Protein AF-A0AAU7JM89-F1 (afdb_monomer_lite)

Sequence (81 aa):
MTPRRRSFSQADSDALLRAVQECRRAAV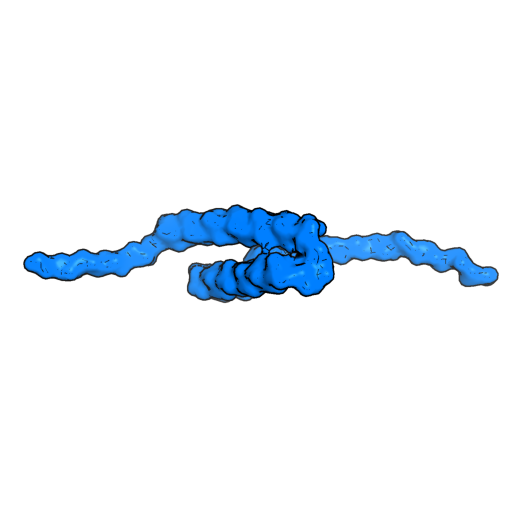QALTQAPIHSEGARAVRDLIAVLDDLVEALTGEAGLFWAKPHSTPVGGGRSAS

Secondary structure (DSSP, 8-state):
---------HHHHHHHHHHHHHHHHHHHHHHHHSPTT-HHHHHHHHHHHHHHHHHHHHHS-TTTT----------------

pLDDT: mean 78.77, std 17.47, range [40.69, 95.38]

Foldseek 3Di:
DPPDDDDCDPVNLVVVLVVLVVLLVVLVVQLVVDDPPDPSNVVSVVSNVVSQVVNCVSPVDRCPVPPDPPPDPPPDDDDDD

Organism: NCBI:txid3149229

Structure (mmCIF, N/CA/C/O backbone):
data_AF-A0AAU7JM89-F1
#
_entry.id   AF-A0AAU7JM89-F1
#
loop_
_atom_site.group_PDB
_atom_site.id
_atom_site.type_symbol
_atom_site.label_atom_id
_atom_site.label_alt_id
_atom_site.label_comp_id
_atom_site.label_asym_id
_atom_site.label_entity_id
_atom_site.label_seq_id
_atom_site.pdbx_PDB_ins_code
_atom_site.Cartn_x
_atom_site.Cartn_y
_atom_site.Cartn_z
_atom_site.occupancy
_atom_site.B_iso_or_equiv
_atom_site.auth_seq_id
_atom_site.auth_comp_id
_atom_site.auth_asym_id
_atom_site.auth_atom_id
_atom_site.pdbx_PDB_model_num
ATOM 1 N N . MET A 1 1 ? -26.203 -18.378 18.798 1.00 59.06 1 MET A N 1
ATOM 2 C CA . MET A 1 1 ? -24.881 -17.843 18.410 1.00 59.06 1 MET A CA 1
ATOM 3 C C . MET A 1 1 ? -25.106 -16.489 17.759 1.00 59.06 1 MET A C 1
ATOM 5 O O . MET A 1 1 ? -25.507 -16.433 16.606 1.00 59.06 1 MET A O 1
ATOM 9 N N . THR A 1 2 ? -25.008 -15.403 18.520 1.00 58.62 2 THR A N 1
ATOM 10 C CA . THR A 1 2 ? -25.206 -14.047 17.990 1.00 58.62 2 THR A CA 1
ATOM 11 C C . THR A 1 2 ? -24.034 -13.709 17.065 1.00 58.62 2 THR A C 1
ATOM 13 O O . THR A 1 2 ? -22.886 -13.901 17.474 1.00 58.62 2 THR A O 1
ATOM 16 N N . PRO A 1 3 ? -24.267 -13.247 15.822 1.00 67.75 3 PRO A N 1
ATOM 17 C CA . PRO A 1 3 ? -23.178 -12.880 14.928 1.00 67.75 3 PRO A CA 1
ATOM 18 C C . PRO A 1 3 ? -22.384 -11.734 15.559 1.00 67.75 3 PRO A C 1
ATOM 20 O O . PRO A 1 3 ? -22.913 -10.651 15.812 1.00 67.75 3 PRO A O 1
ATOM 23 N N . ARG A 1 4 ? -21.105 -11.985 15.850 1.00 74.38 4 ARG A N 1
ATOM 24 C CA . ARG A 1 4 ? -20.180 -10.963 16.342 1.00 74.38 4 ARG A CA 1
ATOM 25 C C . ARG A 1 4 ? -20.021 -9.929 15.227 1.00 74.38 4 ARG A C 1
ATOM 27 O O . ARG A 1 4 ? -19.443 -10.239 14.186 1.00 74.38 4 ARG A O 1
ATOM 34 N N . ARG A 1 5 ? -20.567 -8.720 15.412 1.00 73.31 5 ARG A N 1
ATOM 35 C CA . ARG A 1 5 ? -20.338 -7.606 14.480 1.00 73.31 5 ARG A CA 1
ATOM 36 C C . ARG A 1 5 ? -18.832 -7.364 14.409 1.00 73.31 5 ARG A C 1
ATOM 38 O O . ARG A 1 5 ? -18.202 -7.125 15.435 1.00 73.31 5 ARG A O 1
ATOM 45 N N . ARG A 1 6 ? -18.257 -7.456 13.209 1.00 76.75 6 ARG A N 1
ATOM 46 C CA . ARG A 1 6 ? -16.895 -6.980 12.959 1.00 76.75 6 ARG A CA 1
ATOM 47 C C . ARG A 1 6 ? -16.940 -5.458 13.062 1.00 76.75 6 ARG A C 1
ATOM 49 O O . ARG A 1 6 ? -17.610 -4.817 12.259 1.00 76.75 6 ARG A O 1
ATOM 56 N N . SER A 1 7 ? -16.306 -4.905 14.086 1.00 75.69 7 SER A N 1
ATOM 57 C CA . SER A 1 7 ? -16.074 -3.468 14.206 1.00 75.69 7 SER A CA 1
ATOM 58 C C . SER A 1 7 ? -14.682 -3.171 13.670 1.00 75.69 7 SER A C 1
ATOM 60 O O . SER A 1 7 ? -13.720 -3.751 14.164 1.00 75.69 7 SER A O 1
ATOM 62 N N . PHE A 1 8 ? -14.586 -2.296 12.674 1.00 79.50 8 PHE A N 1
ATOM 63 C CA . PHE A 1 8 ? -13.319 -1.705 12.261 1.00 79.50 8 PHE A CA 1
ATOM 64 C C . PHE A 1 8 ? -13.080 -0.500 13.169 1.00 79.50 8 PHE A C 1
ATOM 66 O O . PHE A 1 8 ? -13.785 0.505 13.059 1.00 79.50 8 PHE A O 1
ATOM 73 N N . SER A 1 9 ? -12.213 -0.661 14.166 1.00 87.31 9 SER A N 1
ATOM 74 C CA . SER A 1 9 ? -11.954 0.392 15.145 1.00 87.31 9 SER A CA 1
ATOM 75 C C . SER A 1 9 ? -10.952 1.413 14.608 1.00 87.31 9 SER A C 1
ATOM 77 O O . SER A 1 9 ? -10.224 1.148 13.653 1.00 87.31 9 SER A O 1
ATOM 79 N N . GLN A 1 10 ? -10.862 2.570 15.268 1.00 84.75 10 GLN A N 1
ATOM 80 C CA . GLN A 1 10 ? -9.829 3.559 14.953 1.00 84.75 10 GLN A CA 1
ATOM 81 C C . GLN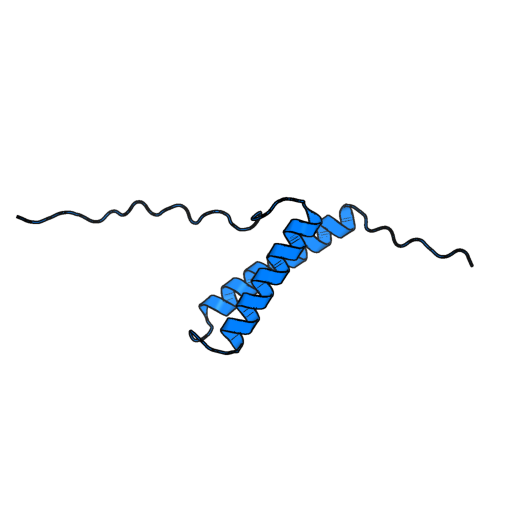 A 1 10 ? -8.417 2.967 15.084 1.00 84.75 10 GLN A C 1
ATOM 83 O O . GLN A 1 10 ? -7.571 3.221 14.239 1.00 84.75 10 GLN A O 1
ATOM 88 N N . ALA A 1 11 ? -8.179 2.119 16.091 1.00 86.94 11 ALA A N 1
ATOM 89 C CA . ALA A 1 11 ? -6.886 1.465 16.280 1.00 86.94 11 ALA A CA 1
ATOM 90 C C . ALA A 1 11 ? -6.542 0.506 15.126 1.00 86.94 11 ALA A C 1
ATOM 92 O O . ALA A 1 11 ? -5.381 0.426 14.725 1.00 86.94 11 ALA A O 1
ATOM 93 N N . ASP A 1 12 ? -7.543 -0.186 14.570 1.00 89.25 12 ASP A N 1
ATOM 94 C CA . ASP A 1 12 ? -7.361 -1.035 13.386 1.00 89.25 12 ASP A CA 1
ATOM 95 C C . ASP A 1 12 ? -7.035 -0.184 12.150 1.00 89.25 12 ASP A C 1
ATOM 97 O O . ASP A 1 12 ? -6.148 -0.541 11.373 1.00 89.25 12 ASP A O 1
ATOM 101 N N . SER A 1 13 ? -7.707 0.964 12.001 1.00 86.75 13 SER A N 1
ATOM 102 C CA . SER A 1 13 ? -7.429 1.939 10.941 1.00 86.75 13 SER A CA 1
ATOM 103 C C . SER A 1 13 ? -6.005 2.488 11.036 1.00 86.75 13 SER A C 1
ATOM 105 O O . SER A 1 13 ? -5.256 2.441 10.063 1.00 86.75 13 SER A O 1
ATOM 107 N N . ASP A 1 14 ? -5.578 2.919 12.223 1.00 88.75 14 ASP A N 1
ATOM 108 C CA . ASP A 1 14 ? -4.239 3.466 12.451 1.00 88.75 14 ASP A CA 1
ATOM 109 C C . ASP A 1 14 ? -3.144 2.416 12.198 1.00 88.75 14 ASP A C 1
ATOM 111 O O . ASP A 1 14 ? -2.100 2.719 11.611 1.00 88.75 14 ASP A O 1
ATOM 115 N N . ALA A 1 15 ? -3.370 1.167 12.620 1.00 92.44 15 ALA A N 1
ATOM 116 C CA . ALA A 1 15 ? -2.454 0.060 12.357 1.00 92.44 15 ALA A CA 1
ATOM 117 C C . ALA A 1 15 ? -2.345 -0.236 10.853 1.00 92.44 15 ALA A C 1
ATOM 119 O O . ALA A 1 15 ? -1.237 -0.414 10.337 1.00 92.44 15 ALA A O 1
ATOM 120 N N . LEU A 1 16 ? -3.477 -0.234 10.143 1.00 91.94 16 LEU A N 1
ATOM 121 C CA . LEU A 1 16 ? -3.514 -0.423 8.697 1.00 91.94 16 LEU A CA 1
ATOM 122 C C . LEU A 1 16 ? -2.802 0.721 7.963 1.00 91.94 16 LEU A C 1
ATOM 124 O O . LEU A 1 16 ? -1.971 0.456 7.098 1.00 91.94 16 LEU A O 1
ATOM 128 N N . LEU A 1 17 ? -3.045 1.976 8.348 1.00 91.44 17 LEU A N 1
ATOM 129 C CA . LEU A 1 17 ? -2.396 3.151 7.756 1.00 91.44 17 LEU A CA 1
ATOM 130 C C . LEU A 1 17 ? -0.869 3.095 7.882 1.00 91.44 17 LEU A C 1
ATOM 132 O O . LEU A 1 17 ? -0.160 3.401 6.923 1.00 91.44 17 LEU A O 1
ATOM 136 N N . ARG A 1 18 ? -0.343 2.649 9.030 1.00 91.88 18 ARG A N 1
ATOM 137 C CA . ARG A 1 18 ? 1.106 2.445 9.213 1.00 91.88 18 ARG A CA 1
ATOM 138 C C . ARG A 1 18 ? 1.654 1.364 8.283 1.00 91.88 18 ARG A C 1
ATOM 140 O O . ARG A 1 18 ? 2.699 1.561 7.670 1.00 91.88 18 ARG A O 1
ATOM 147 N N . ALA A 1 19 ? 0.951 0.241 8.146 1.00 95.25 19 ALA A N 1
ATOM 148 C CA . ALA A 1 19 ? 1.369 -0.835 7.248 1.00 95.25 19 ALA A CA 1
ATOM 149 C C . ALA A 1 19 ? 1.363 -0.388 5.775 1.00 95.25 19 ALA A C 1
ATOM 151 O O . ALA A 1 19 ? 2.298 -0.682 5.029 1.00 95.25 19 ALA A O 1
ATOM 152 N N . VAL A 1 20 ? 0.343 0.373 5.371 1.00 93.94 20 VAL A N 1
ATOM 153 C CA . VAL A 1 20 ? 0.229 0.946 4.024 1.00 93.94 20 VAL A CA 1
ATOM 154 C C . VAL A 1 20 ? 1.359 1.942 3.746 1.00 93.94 20 VAL A C 1
ATOM 156 O O . VAL A 1 20 ? 1.953 1.891 2.671 1.00 93.94 20 VAL A O 1
ATOM 159 N N . GLN A 1 21 ? 1.729 2.782 4.720 1.00 91.06 21 GLN A N 1
ATOM 160 C CA . GLN A 1 21 ? 2.876 3.692 4.601 1.00 91.06 21 GLN A CA 1
ATOM 161 C C . GLN A 1 21 ? 4.190 2.960 4.328 1.00 91.06 21 GLN A C 1
ATOM 163 O O . GLN A 1 21 ? 4.926 3.332 3.412 1.00 91.06 21 GLN A O 1
ATOM 168 N N . GLU A 1 22 ? 4.488 1.920 5.105 1.00 94.88 22 GLU A N 1
ATOM 169 C CA . GLU A 1 22 ? 5.716 1.140 4.935 1.00 94.88 22 GLU A CA 1
ATOM 170 C C . GLU A 1 22 ? 5.722 0.383 3.601 1.00 94.88 22 GLU A C 1
ATOM 172 O O . GLU A 1 22 ? 6.721 0.399 2.878 1.00 94.88 22 GLU A O 1
ATOM 177 N N . CYS A 1 23 ? 4.581 -0.191 3.205 1.00 95.38 23 CYS A N 1
ATOM 178 C CA . CYS A 1 23 ? 4.436 -0.838 1.903 1.00 95.38 23 CYS A CA 1
ATOM 179 C C . CYS A 1 23 ? 4.668 0.149 0.751 1.00 95.38 23 CYS A C 1
ATOM 181 O O . CYS A 1 23 ? 5.433 -0.137 -0.172 1.00 95.38 23 CYS A O 1
ATOM 183 N N . ARG A 1 24 ? 4.086 1.351 0.836 1.00 93.69 24 ARG A N 1
ATOM 184 C CA . ARG A 1 24 ? 4.266 2.402 -0.168 1.00 93.69 24 ARG A CA 1
ATOM 185 C C . ARG A 1 24 ? 5.727 2.829 -0.281 1.00 93.69 24 ARG A C 1
ATOM 187 O O . ARG A 1 24 ? 6.232 2.976 -1.392 1.00 93.69 24 ARG A O 1
ATOM 194 N N . ARG A 1 25 ? 6.427 3.007 0.845 1.00 92.50 25 ARG A N 1
ATOM 195 C CA . ARG A 1 25 ? 7.865 3.336 0.862 1.00 92.50 25 ARG A CA 1
ATOM 196 C C . ARG A 1 25 ? 8.690 2.263 0.154 1.00 92.50 25 ARG A C 1
ATOM 198 O O . ARG A 1 25 ? 9.501 2.602 -0.707 1.00 92.50 25 ARG A O 1
ATOM 205 N N . ALA A 1 26 ? 8.444 0.991 0.464 1.00 94.94 26 ALA A N 1
ATOM 206 C CA . ALA A 1 26 ? 9.123 -0.129 -0.182 1.00 94.94 26 ALA A CA 1
ATOM 207 C C . ALA A 1 26 ? 8.821 -0.199 -1.690 1.00 94.94 26 ALA A C 1
ATOM 209 O O . ALA A 1 26 ? 9.732 -0.398 -2.491 1.00 94.94 26 ALA A O 1
ATOM 210 N N . ALA A 1 27 ? 7.567 0.033 -2.093 1.00 93.31 27 ALA A N 1
ATOM 211 C CA . ALA A 1 27 ? 7.165 0.067 -3.497 1.00 93.31 27 ALA A CA 1
ATOM 212 C C . ALA A 1 27 ? 7.861 1.205 -4.263 1.00 93.31 27 ALA A C 1
ATOM 214 O O . ALA A 1 27 ? 8.411 0.983 -5.339 1.00 93.3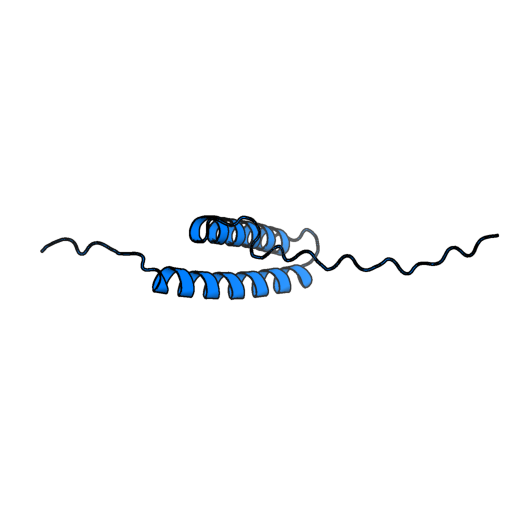1 27 ALA A O 1
ATOM 215 N N . VAL A 1 28 ? 7.926 2.411 -3.689 1.00 90.81 28 VAL A N 1
ATOM 216 C CA . VAL A 1 28 ? 8.666 3.535 -4.287 1.00 90.81 28 VAL A CA 1
ATOM 217 C C . VAL A 1 28 ? 10.145 3.184 -4.450 1.00 90.81 28 VAL A C 1
ATOM 219 O O . VAL A 1 28 ? 10.698 3.391 -5.528 1.00 90.81 28 VAL A O 1
ATOM 222 N N . GLN A 1 29 ? 10.781 2.601 -3.429 1.00 92.88 29 GLN A N 1
ATOM 223 C CA . GLN A 1 29 ? 12.176 2.158 -3.525 1.00 92.88 29 GLN A CA 1
ATOM 224 C C . GLN A 1 29 ? 12.365 1.111 -4.628 1.00 92.88 29 GLN A C 1
ATOM 226 O O . GLN A 1 29 ? 13.250 1.273 -5.468 1.00 92.88 29 GLN A O 1
ATOM 231 N N . ALA A 1 30 ? 11.505 0.093 -4.694 1.00 91.19 30 ALA A N 1
ATOM 232 C CA . ALA A 1 30 ? 11.541 -0.915 -5.752 1.00 91.19 30 ALA A CA 1
ATOM 233 C C . ALA A 1 30 ? 11.410 -0.283 -7.147 1.00 91.19 30 ALA A C 1
ATOM 235 O O . ALA A 1 30 ? 12.153 -0.639 -8.060 1.00 91.19 30 ALA A O 1
ATOM 236 N N . LEU A 1 31 ? 10.534 0.714 -7.299 1.00 90.38 31 LEU A N 1
ATOM 237 C CA . LEU A 1 31 ? 10.350 1.427 -8.559 1.00 90.38 31 LEU A CA 1
ATOM 238 C C . LEU A 1 31 ? 11.603 2.202 -8.990 1.00 90.38 31 LEU A C 1
ATOM 240 O O . LEU A 1 31 ? 11.863 2.293 -10.186 1.00 90.38 31 LEU A O 1
ATOM 244 N N . THR A 1 32 ? 12.392 2.729 -8.044 1.00 89.56 32 THR A N 1
ATOM 245 C CA . THR A 1 32 ? 13.662 3.411 -8.371 1.00 89.56 32 THR A CA 1
ATOM 246 C C . THR A 1 32 ? 14.740 2.467 -8.894 1.00 89.56 32 THR A C 1
ATOM 248 O O . THR A 1 32 ? 15.631 2.909 -9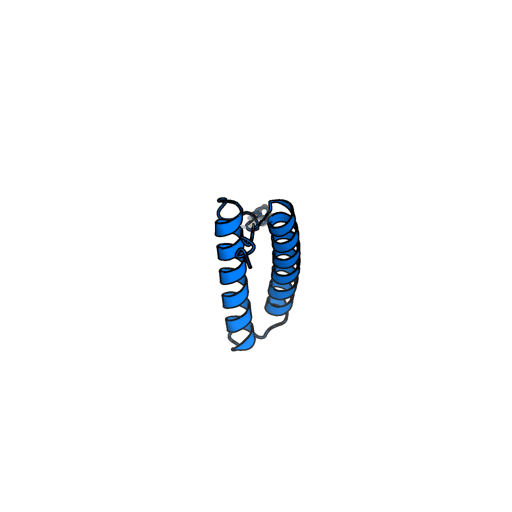.612 1.00 89.56 32 THR A O 1
ATOM 251 N N . GLN A 1 33 ? 14.667 1.181 -8.539 1.00 90.50 33 GLN A N 1
ATOM 252 C CA . GLN A 1 33 ? 15.622 0.158 -8.975 1.00 90.50 33 GLN A CA 1
ATOM 253 C C . GLN A 1 33 ? 15.146 -0.596 -10.224 1.00 90.50 33 GLN A C 1
ATOM 255 O O . GLN A 1 33 ? 15.943 -1.241 -10.904 1.00 90.50 33 GLN A O 1
ATOM 260 N N . ALA A 1 34 ? 13.846 -0.552 -10.523 1.00 86.56 34 ALA A N 1
ATOM 261 C CA . ALA A 1 34 ? 13.264 -1.295 -11.628 1.00 86.56 34 ALA A CA 1
ATOM 262 C C . ALA A 1 34 ? 13.637 -0.677 -12.992 1.00 86.56 34 ALA A C 1
ATOM 264 O O . ALA A 1 34 ? 13.572 0.546 -13.153 1.00 86.56 34 ALA A O 1
ATOM 265 N N . PRO A 1 35 ? 13.949 -1.497 -14.017 1.00 89.62 35 PRO A N 1
ATOM 266 C CA . PRO A 1 35 ? 14.139 -1.000 -15.372 1.00 89.62 35 PRO A CA 1
ATOM 267 C C . 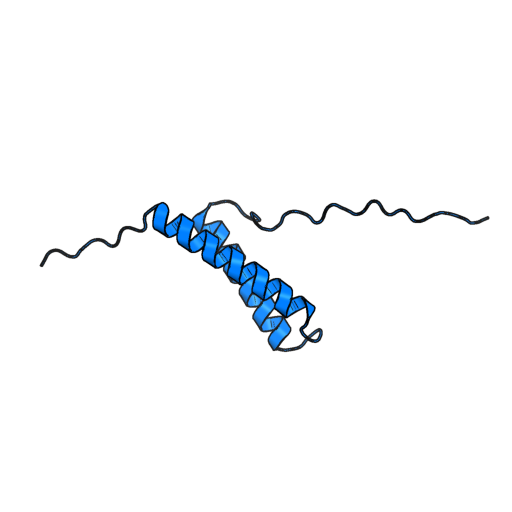PRO A 1 35 ? 12.904 -0.243 -15.862 1.00 89.62 35 PRO A C 1
ATOM 269 O O . PRO A 1 35 ? 11.763 -0.699 -15.700 1.00 89.62 35 PRO A O 1
ATOM 272 N N . ILE A 1 36 ? 13.143 0.909 -16.486 1.00 75.81 36 ILE A N 1
ATOM 273 C CA . ILE A 1 36 ? 12.088 1.778 -17.006 1.00 75.81 36 ILE A CA 1
ATOM 274 C C . ILE A 1 36 ? 11.294 0.993 -18.064 1.00 75.81 36 ILE A C 1
ATOM 276 O O . ILE A 1 36 ? 11.879 0.405 -18.968 1.00 75.81 36 ILE A O 1
ATOM 280 N N . HIS A 1 37 ? 9.964 0.974 -17.924 1.00 84.38 37 HIS A N 1
ATOM 281 C CA . HIS A 1 37 ? 9.006 0.217 -18.755 1.00 84.38 37 HIS A CA 1
ATOM 282 C C . HIS A 1 37 ? 8.967 -1.307 -18.559 1.00 84.38 37 HIS A C 1
ATOM 284 O O . HIS A 1 37 ? 8.267 -1.988 -19.305 1.00 84.38 37 HIS A O 1
ATOM 290 N N . SER A 1 38 ? 9.641 -1.855 -17.545 1.00 92.12 38 SER A N 1
ATOM 291 C CA . SER A 1 38 ? 9.449 -3.265 -17.182 1.00 92.12 38 SER A CA 1
ATOM 292 C C . SER A 1 38 ? 8.042 -3.533 -16.631 1.00 92.12 38 SER A C 1
ATOM 294 O O . SER A 1 38 ? 7.418 -2.662 -16.017 1.00 92.12 38 SER A O 1
ATOM 296 N N . GLU A 1 39 ? 7.557 -4.767 -16.794 1.00 91.69 39 GLU A N 1
ATOM 297 C CA . GLU A 1 39 ? 6.294 -5.209 -16.185 1.00 91.69 39 GLU A CA 1
ATOM 298 C C . GLU A 1 39 ? 6.319 -5.057 -14.660 1.00 91.69 39 GLU A C 1
ATOM 300 O O . GLU A 1 39 ? 5.336 -4.617 -14.069 1.00 91.69 39 GLU A O 1
ATOM 305 N N . GLY A 1 40 ? 7.474 -5.311 -14.033 1.00 91.56 40 GLY A N 1
ATOM 306 C CA . GLY A 1 40 ? 7.686 -5.063 -12.607 1.00 91.56 40 GLY A CA 1
ATOM 307 C C . GLY A 1 40 ? 7.503 -3.589 -12.234 1.00 91.56 40 GLY A C 1
ATOM 308 O O . GLY A 1 40 ? 6.773 -3.284 -11.296 1.00 91.56 40 GLY A O 1
ATOM 309 N N . ALA A 1 41 ? 8.083 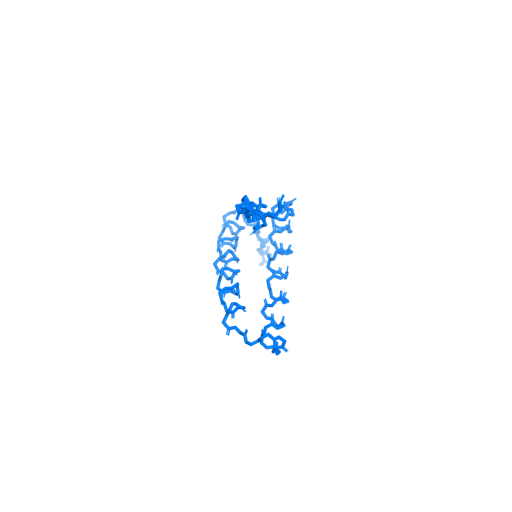-2.657 -12.999 1.00 90.12 41 ALA A N 1
ATOM 310 C CA . ALA A 1 41 ? 7.885 -1.226 -12.765 1.00 90.12 41 ALA A CA 1
ATOM 311 C C . ALA A 1 41 ? 6.412 -0.806 -12.922 1.00 90.12 41 ALA A C 1
ATOM 313 O O . ALA A 1 41 ? 5.935 0.053 -12.180 1.00 90.12 41 ALA A O 1
ATOM 314 N N . ARG A 1 42 ? 5.679 -1.409 -13.867 1.00 92.94 42 ARG A N 1
ATOM 315 C CA . ARG A 1 42 ? 4.244 -1.151 -14.045 1.00 92.94 42 ARG A CA 1
ATOM 316 C C . ARG A 1 42 ? 3.428 -1.671 -12.862 1.00 92.94 42 ARG A C 1
ATOM 318 O O . ARG A 1 42 ? 2.704 -0.891 -12.258 1.00 92.94 42 ARG A O 1
ATOM 325 N N . ALA A 1 43 ? 3.619 -2.931 -12.477 1.00 94.88 43 ALA A N 1
ATOM 326 C CA . ALA A 1 43 ? 2.915 -3.535 -11.347 1.00 94.88 43 ALA A CA 1
ATOM 327 C C . ALA A 1 43 ? 3.159 -2.771 -10.036 1.00 94.88 43 ALA A C 1
ATOM 329 O O . ALA A 1 43 ? 2.239 -2.557 -9.251 1.00 94.88 43 ALA A O 1
ATOM 330 N N . VAL A 1 44 ? 4.391 -2.305 -9.814 1.00 93.88 44 VAL A N 1
ATOM 331 C CA . VAL A 1 44 ? 4.740 -1.504 -8.633 1.00 93.88 44 VAL A CA 1
ATOM 332 C C . VAL A 1 44 ? 4.070 -0.123 -8.661 1.00 93.88 44 VAL A C 1
ATOM 334 O O . VAL A 1 44 ? 3.628 0.350 -7.617 1.00 93.88 44 VAL A O 1
ATOM 337 N N . ARG A 1 45 ? 3.944 0.524 -9.828 1.00 92.38 45 ARG A N 1
ATOM 338 C CA . ARG A 1 45 ? 3.186 1.786 -9.961 1.00 92.38 45 ARG A CA 1
ATOM 339 C C . ARG A 1 45 ? 1.704 1.592 -9.670 1.00 92.38 45 ARG A C 1
ATOM 341 O O . ARG A 1 45 ? 1.137 2.389 -8.929 1.00 92.38 45 ARG A O 1
ATOM 348 N N . ASP A 1 46 ? 1.114 0.534 -10.214 1.00 94.12 46 ASP A N 1
ATOM 349 C CA . ASP A 1 46 ? -0.297 0.213 -9.997 1.00 94.12 46 ASP A CA 1
ATOM 350 C C . ASP A 1 46 ? -0.559 -0.082 -8.508 1.00 94.12 46 ASP A C 1
ATOM 352 O O . ASP A 1 46 ? -1.533 0.407 -7.939 1.00 94.12 46 ASP A O 1
ATOM 356 N N . LEU A 1 47 ? 0.364 -0.782 -7.832 1.00 94.06 47 LEU A N 1
ATOM 357 C CA . LEU A 1 47 ? 0.309 -0.991 -6.383 1.00 94.06 47 LEU A CA 1
ATOM 358 C C . LEU A 1 47 ? 0.344 0.333 -5.604 1.00 94.06 47 LEU A C 1
ATOM 360 O O . LEU A 1 47 ? -0.448 0.509 -4.685 1.00 94.06 47 LEU A O 1
ATOM 364 N N . ILE A 1 48 ? 1.236 1.266 -5.955 1.00 93.25 48 ILE A N 1
ATOM 365 C CA . ILE A 1 48 ? 1.313 2.575 -5.283 1.00 93.25 48 ILE A CA 1
ATOM 366 C C . ILE A 1 48 ? -0.012 3.336 -5.416 1.00 93.25 48 ILE A C 1
ATOM 368 O O . ILE A 1 48 ? -0.467 3.905 -4.427 1.00 93.25 48 ILE A O 1
ATOM 372 N N . ALA A 1 49 ? -0.645 3.310 -6.593 1.00 92.12 49 ALA A N 1
ATOM 373 C CA . ALA A 1 49 ? -1.940 3.956 -6.805 1.00 92.12 49 ALA A CA 1
ATOM 374 C C . ALA A 1 49 ? -3.031 3.355 -5.903 1.00 92.12 49 ALA A C 1
ATOM 376 O O . ALA A 1 49 ? -3.712 4.087 -5.196 1.00 92.12 49 ALA A O 1
ATOM 377 N N . VAL A 1 50 ? -3.120 2.022 -5.831 1.00 94.44 50 VAL A N 1
ATOM 378 C CA . VAL A 1 50 ? -4.085 1.332 -4.955 1.00 94.44 50 VAL A CA 1
ATOM 379 C C . VAL A 1 50 ? -3.846 1.646 -3.473 1.00 94.44 50 VAL A C 1
ATOM 381 O O . VAL A 1 50 ? -4.798 1.774 -2.703 1.00 94.44 50 VAL A O 1
ATOM 384 N N . LEU A 1 51 ? -2.584 1.766 -3.048 1.00 92.25 51 LEU A N 1
ATOM 385 C CA . LEU A 1 51 ? -2.247 2.144 -1.672 1.00 92.25 51 LEU A CA 1
ATOM 386 C C . LEU A 1 51 ? -2.654 3.591 -1.363 1.00 92.25 51 LEU A C 1
ATOM 388 O O . LEU A 1 51 ? -3.121 3.856 -0.256 1.00 92.25 51 LEU A O 1
ATOM 392 N N . ASP A 1 52 ? -2.493 4.506 -2.320 1.00 88.81 52 ASP A N 1
ATOM 393 C CA . ASP A 1 52 ? -2.921 5.900 -2.180 1.00 88.81 52 ASP A CA 1
ATOM 394 C C . ASP A 1 52 ? -4.457 5.999 -2.096 1.00 88.81 52 ASP A C 1
ATOM 396 O O . ASP A 1 52 ? -4.962 6.644 -1.175 1.00 88.81 52 ASP A O 1
ATOM 400 N N . ASP A 1 53 ? -5.188 5.275 -2.953 1.00 90.25 53 ASP A N 1
ATOM 401 C CA . ASP A 1 53 ? -6.659 5.194 -2.918 1.00 90.25 53 ASP A CA 1
ATOM 402 C C . ASP A 1 53 ? -7.170 4.624 -1.583 1.00 90.25 53 ASP A C 1
ATOM 404 O O . ASP A 1 53 ? -8.148 5.107 -1.009 1.00 90.25 53 ASP A O 1
ATOM 408 N N . LEU A 1 54 ? -6.495 3.597 -1.051 1.00 89.31 54 LEU A N 1
ATOM 409 C CA . LEU A 1 54 ? -6.837 3.007 0.245 1.00 89.31 54 LEU A CA 1
ATOM 410 C C . LEU A 1 54 ? -6.671 4.015 1.385 1.00 89.31 54 LEU A C 1
ATOM 412 O O . LEU A 1 54 ? -7.493 4.048 2.298 1.00 89.31 54 LEU A O 1
ATOM 416 N N . VAL A 1 55 ? -5.620 4.833 1.357 1.00 89.75 55 VAL A N 1
ATOM 417 C CA . VAL A 1 55 ? -5.423 5.858 2.388 1.00 89.75 55 VAL A CA 1
ATOM 418 C C . VAL A 1 55 ? -6.464 6.950 2.286 1.00 89.75 55 VAL A C 1
ATOM 420 O O . VAL A 1 55 ? -7.040 7.292 3.313 1.00 89.75 55 VAL A O 1
ATOM 423 N N . GLU A 1 56 ? -6.779 7.418 1.081 1.00 87.44 56 GLU A N 1
ATOM 424 C CA . GLU A 1 56 ? -7.871 8.370 0.882 1.00 87.44 56 GLU A CA 1
ATOM 425 C C . GLU A 1 56 ? -9.204 7.816 1.410 1.00 87.44 56 GLU A C 1
ATOM 427 O O . GLU A 1 56 ? -9.924 8.517 2.118 1.00 87.44 56 GLU A O 1
ATOM 432 N N . ALA A 1 57 ? -9.505 6.537 1.168 1.00 87.31 57 ALA A N 1
ATOM 433 C CA . ALA A 1 57 ? -10.715 5.900 1.686 1.00 87.31 57 ALA A CA 1
ATOM 434 C C . ALA A 1 57 ? -10.749 5.798 3.224 1.00 87.31 57 ALA A C 1
ATOM 436 O O . ALA A 1 57 ? -11.828 5.818 3.818 1.00 87.31 57 ALA A O 1
ATOM 437 N N . LEU A 1 58 ? -9.588 5.670 3.875 1.00 86.44 58 LEU A N 1
ATOM 438 C CA . LEU A 1 58 ? -9.478 5.544 5.332 1.00 86.44 58 LEU A CA 1
ATOM 439 C C . LEU A 1 58 ? -9.456 6.895 6.058 1.00 86.44 58 LEU A C 1
ATOM 441 O O . LEU A 1 58 ? -9.902 6.965 7.203 1.00 86.44 58 LEU A O 1
ATOM 445 N N . THR A 1 59 ? -8.929 7.947 5.431 1.00 84.06 59 THR A N 1
ATOM 446 C CA . THR A 1 59 ? -8.717 9.256 6.075 1.00 84.06 59 THR A CA 1
ATOM 447 C C . THR A 1 59 ? -9.618 10.363 5.536 1.00 84.06 59 THR A C 1
ATOM 449 O O . THR A 1 59 ? -9.800 11.371 6.212 1.00 84.06 59 THR A O 1
ATOM 452 N N . GLY A 1 60 ? -10.176 10.198 4.335 1.00 83.00 60 GLY A N 1
ATOM 453 C CA . GLY A 1 60 ? -10.873 11.255 3.600 1.00 83.00 60 GLY A CA 1
ATOM 454 C C . GLY A 1 60 ? -9.941 12.323 3.015 1.00 83.00 60 GLY A C 1
ATOM 455 O O . GLY A 1 60 ? -10.423 13.326 2.492 1.00 83.00 60 GLY A O 1
ATOM 456 N N . GLU A 1 61 ? -8.621 12.135 3.101 1.00 74.81 61 GLU A N 1
ATOM 457 C CA . GLU A 1 61 ? -7.625 13.088 2.613 1.00 74.81 61 GLU A CA 1
ATOM 458 C C . GLU A 1 61 ? -6.879 12.530 1.399 1.00 74.81 61 GLU A C 1
ATOM 460 O O . GLU A 1 61 ? -5.974 11.696 1.518 1.00 74.81 61 GLU A O 1
ATOM 465 N N . ALA A 1 62 ? -7.228 13.047 0.221 1.00 67.56 62 ALA A N 1
ATOM 466 C CA . ALA A 1 62 ? -6.488 12.790 -1.004 1.00 67.56 62 ALA A CA 1
ATOM 467 C C . ALA A 1 62 ? -5.060 13.346 -0.886 1.00 67.56 62 ALA A C 1
ATOM 469 O O . ALA A 1 62 ? -4.846 14.518 -0.562 1.00 67.56 62 ALA A O 1
ATOM 470 N N . GLY A 1 63 ? -4.060 12.518 -1.185 1.00 64.44 63 GLY A N 1
ATOM 471 C CA . GLY A 1 63 ? -2.675 12.977 -1.281 1.00 64.44 63 GLY A CA 1
ATOM 472 C C . GLY A 1 63 ? -1.921 13.128 0.045 1.00 64.44 63 GLY A C 1
ATOM 473 O O . GLY A 1 63 ? -0.895 13.806 0.072 1.00 64.44 63 GLY A O 1
ATOM 474 N N . LEU A 1 64 ? -2.335 12.452 1.122 1.00 63.34 64 LEU A N 1
ATOM 475 C CA . LEU A 1 64 ? -1.587 12.404 2.396 1.00 63.34 64 LEU A CA 1
ATOM 476 C C . LEU A 1 64 ? -0.099 12.033 2.240 1.00 63.34 64 LEU A C 1
ATOM 478 O O . LEU A 1 64 ? 0.748 12.484 3.009 1.00 63.34 64 LEU A O 1
ATOM 482 N N . PHE A 1 65 ? 0.242 11.238 1.222 1.00 63.50 65 PHE A N 1
ATOM 483 C CA . PHE A 1 65 ? 1.630 10.871 0.902 1.00 63.50 65 PHE A CA 1
ATOM 484 C C . PHE A 1 65 ? 2.248 11.642 -0.254 1.00 63.50 65 PHE A C 1
ATOM 486 O O . PHE A 1 65 ? 3.411 11.419 -0.601 1.00 63.50 65 PHE A O 1
ATOM 493 N N . TRP A 1 66 ? 1.495 12.564 -0.838 1.00 60.12 66 TRP A N 1
ATOM 494 C CA . TRP A 1 66 ? 1.945 13.486 -1.868 1.00 60.12 66 TRP A CA 1
ATOM 495 C C . TRP A 1 66 ? 2.542 14.730 -1.216 1.00 60.12 66 TRP A C 1
ATOM 497 O O . TRP A 1 66 ? 2.265 15.857 -1.631 1.00 60.12 66 TRP A O 1
ATOM 507 N N . ALA A 1 67 ? 3.381 14.537 -0.189 1.00 50.16 67 ALA A N 1
ATOM 508 C CA . ALA A 1 67 ? 4.286 15.582 0.255 1.00 50.16 67 ALA A CA 1
ATOM 509 C C . ALA A 1 67 ? 5.060 16.031 -0.988 1.00 50.16 67 ALA A C 1
ATOM 511 O O . ALA A 1 67 ? 5.893 15.291 -1.517 1.00 50.16 67 ALA A O 1
ATOM 512 N N . LYS A 1 68 ? 4.679 17.205 -1.509 1.00 40.69 68 LYS A N 1
ATOM 513 C CA . LYS A 1 68 ? 5.295 17.844 -2.667 1.00 40.69 68 LYS A CA 1
ATOM 514 C C . LYS A 1 68 ? 6.805 17.716 -2.491 1.00 40.69 68 LYS A C 1
ATOM 516 O O . LYS A 1 68 ? 7.295 18.133 -1.437 1.00 40.69 68 LYS A O 1
ATOM 521 N N . PRO A 1 69 ? 7.554 17.172 -3.469 1.00 43.59 69 PRO A N 1
ATOM 522 C CA . PRO A 1 69 ? 8.986 17.394 -3.458 1.00 43.59 69 PRO A CA 1
ATOM 523 C C . PRO A 1 69 ? 9.146 18.908 -3.375 1.00 43.59 69 PRO A C 1
ATOM 525 O O . PRO A 1 69 ? 8.556 19.631 -4.182 1.00 43.59 69 PRO A O 1
ATOM 528 N N . HIS A 1 70 ? 9.826 19.385 -2.330 1.00 44.03 70 HIS A N 1
ATOM 529 C CA . HIS A 1 70 ? 10.240 20.776 -2.232 1.00 44.03 70 HIS A CA 1
ATOM 530 C C . HIS A 1 70 ? 10.780 21.143 -3.610 1.00 44.03 70 HIS A C 1
ATOM 532 O O . HIS A 1 70 ? 11.757 20.534 -4.049 1.00 44.03 70 HIS A O 1
ATOM 538 N N . SER A 1 71 ? 10.093 22.045 -4.319 1.00 42.91 71 SER A N 1
ATOM 539 C CA . SER A 1 71 ? 10.579 22.567 -5.586 1.00 42.91 71 SER A CA 1
ATOM 540 C C . SER A 1 71 ? 12.010 23.007 -5.329 1.00 42.91 71 SER A C 1
ATOM 542 O O . SER A 1 71 ? 12.249 23.920 -4.537 1.00 42.91 71 SER A O 1
ATOM 544 N N . THR A 1 72 ? 12.965 22.297 -5.917 1.00 46.84 72 THR A N 1
ATOM 545 C CA . THR A 1 72 ? 14.355 22.716 -5.907 1.00 46.84 72 THR A CA 1
ATOM 546 C C . THR A 1 72 ? 14.373 24.109 -6.531 1.00 46.84 72 THR A C 1
ATOM 548 O O . THR A 1 72 ? 13.859 24.276 -7.642 1.00 46.84 72 THR A O 1
ATOM 551 N N . PRO A 1 73 ? 14.888 25.151 -5.850 1.00 44.94 73 PRO A N 1
ATOM 552 C CA . PRO A 1 73 ? 15.148 26.395 -6.543 1.00 44.94 73 PRO A CA 1
ATOM 553 C C . PRO A 1 73 ? 16.174 26.044 -7.615 1.00 44.94 73 PRO A C 1
ATOM 555 O O . PRO A 1 73 ? 17.263 25.559 -7.309 1.00 44.94 73 PRO A O 1
ATOM 558 N N . VAL A 1 74 ? 15.792 26.205 -8.879 1.00 51.81 74 VAL A N 1
ATOM 559 C CA . VAL A 1 74 ? 16.707 26.090 -10.008 1.00 51.81 74 VAL A CA 1
ATOM 560 C C . VAL A 1 74 ? 17.758 27.193 -9.864 1.00 51.81 74 VAL A C 1
ATOM 562 O O . VAL A 1 74 ? 17.607 28.316 -10.330 1.00 51.81 74 VAL A O 1
ATOM 565 N N . GLY A 1 75 ? 18.829 26.879 -9.139 1.00 57.53 75 GLY A N 1
ATOM 566 C CA . GLY A 1 75 ? 20.109 27.548 -9.277 1.00 57.53 75 GLY A CA 1
ATOM 567 C C . GLY A 1 75 ? 20.675 27.129 -10.626 1.00 57.53 75 GLY A C 1
ATOM 568 O O . GLY A 1 75 ? 21.093 25.988 -10.798 1.00 57.53 75 GLY A O 1
ATOM 569 N N . GLY A 1 76 ? 20.625 28.026 -11.604 1.00 42.38 76 GLY A N 1
ATOM 570 C CA . GLY A 1 76 ? 21.067 27.745 -12.966 1.00 42.38 76 GLY A CA 1
ATOM 571 C C . GLY A 1 76 ? 21.255 29.038 -13.734 1.00 42.38 76 GLY A C 1
ATOM 572 O O . GLY A 1 76 ? 20.295 29.608 -14.240 1.00 42.38 76 GLY A O 1
ATOM 573 N N . GLY A 1 77 ? 22.497 29.516 -13.740 1.00 52.19 77 GLY A N 1
ATOM 574 C CA . GLY A 1 77 ? 22.911 30.816 -14.242 1.00 52.19 77 GLY A CA 1
ATOM 575 C C . GLY A 1 77 ? 22.532 31.105 -15.692 1.00 52.19 77 GLY A C 1
ATOM 576 O O . GLY A 1 77 ? 22.594 30.252 -16.573 1.00 52.19 77 GLY A O 1
ATOM 577 N N . ARG A 1 78 ? 22.237 32.380 -15.942 1.00 43.28 78 ARG A N 1
ATOM 578 C CA . ARG A 1 78 ? 22.401 32.999 -17.254 1.00 43.28 78 ARG A CA 1
ATOM 579 C C . ARG A 1 78 ? 23.755 33.707 -17.279 1.00 43.28 78 ARG A C 1
ATOM 581 O O . ARG A 1 78 ? 23.856 34.857 -16.872 1.00 43.28 78 ARG A O 1
ATOM 588 N N . SER A 1 79 ? 24.770 32.995 -17.763 1.00 50.78 79 SER A N 1
ATOM 589 C CA . SER A 1 79 ? 25.866 33.607 -18.519 1.00 50.78 79 SER A CA 1
ATOM 590 C C . SER A 1 79 ? 25.533 33.472 -20.002 1.00 50.78 79 SER A C 1
ATOM 592 O O . SER A 1 79 ? 25.401 32.348 -20.479 1.00 50.78 79 SER A O 1
ATOM 594 N N . ALA A 1 80 ? 25.358 34.608 -20.676 1.00 51.03 80 ALA A N 1
ATOM 595 C CA . ALA A 1 80 ? 25.413 34.873 -22.125 1.00 51.03 80 ALA A CA 1
ATOM 596 C C . ALA A 1 80 ? 24.710 36.232 -22.324 1.00 51.03 80 ALA A C 1
ATOM 598 O O . ALA A 1 80 ? 23.575 36.378 -21.870 1.00 51.03 80 ALA A O 1
ATOM 599 N N . SER A 1 81 ? 25.280 37.276 -22.916 1.00 54.91 81 SER A N 1
ATOM 600 C CA . SER A 1 81 ? 26.521 37.499 -23.664 1.00 54.91 81 SER A CA 1
ATOM 601 C C . SER A 1 81 ? 26.886 38.978 -23.545 1.00 54.91 81 SER A C 1
ATOM 603 O O . SER A 1 81 ? 25.978 39.767 -23.193 1.00 54.91 81 SER A O 1
#

Radius of gyration: 19.51 Å; chains: 1; bounding box: 52×55×42 Å